Protein AF-A0A530BBZ3-F1 (afdb_monomer)

Solvent-accessible surface area (backbone atoms only — not comparable to full-atom values): 4252 Å² total; per-residue (Å²): 122,57,76,68,53,47,53,51,49,53,48,42,60,72,74,43,47,47,69,30,23,18,41,62,45,54,94,44,74,71,47,27,75,74,56,38,78,50,60,55,78,76,78,51,71,84,42,85,74,67,61,64,35,91,38,70,80,46,69,72,53,68,60,48,81,85,73,72,134

Radius of gyration: 12.06 Å; Cα contacts (8 Å, |Δi|>4): 80; chains: 1; bounding box: 26×27×31 Å

Sequence (69 aa):
YSPLELAGRNIYVREGCYLCHSQMIRPFRDEVERYGHYSLAAESMYDHPFQWGSKRTGPDLARVGNRYS

pLDDT: mean 96.95, std 2.35, range [84.06, 98.56]

Structure (mmCIF, N/CA/C/O backbone):
data_AF-A0A530BBZ3-F1
#
_entry.id   AF-A0A530BBZ3-F1
#
loop_
_atom_site.group_PDB
_atom_site.id
_atom_site.type_symbol
_atom_site.label_atom_id
_atom_site.label_alt_id
_atom_site.label_comp_id
_atom_site.label_asym_id
_atom_site.label_entity_id
_atom_site.label_seq_id
_atom_site.pdbx_PDB_ins_code
_atom_site.Cartn_x
_atom_site.Cartn_y
_atom_site.Cartn_z
_atom_site.occupancy
_atom_site.B_iso_or_equiv
_atom_site.auth_seq_id
_atom_site.auth_comp_id
_atom_site.auth_asym_id
_atom_site.auth_atom_id
_atom_site.pdbx_PDB_model_num
ATOM 1 N N . TYR A 1 1 ? 3.057 2.025 11.574 1.00 93.25 1 TYR A N 1
ATOM 2 C CA . TYR A 1 1 ? 1.762 2.723 11.584 1.00 93.25 1 TYR A CA 1
ATOM 3 C C . TYR A 1 1 ? 1.653 3.600 12.816 1.00 93.25 1 TYR A C 1
ATOM 5 O O . TYR A 1 1 ? 1.770 3.087 13.925 1.00 93.25 1 TYR A O 1
ATOM 13 N N . SER A 1 2 ? 1.425 4.898 12.635 1.00 97.38 2 SER A N 1
ATOM 14 C CA . SER A 1 2 ? 0.841 5.756 13.671 1.00 97.38 2 SER A CA 1
ATOM 15 C C . SER A 1 2 ? -0.630 5.366 13.922 1.00 97.38 2 SER A C 1
ATOM 17 O O . SER A 1 2 ? -1.219 4.657 13.097 1.00 97.38 2 SER A O 1
ATOM 19 N N . PRO A 1 3 ? -1.271 5.813 15.021 1.00 97.94 3 PRO A N 1
ATOM 20 C CA . PRO A 1 3 ? -2.676 5.488 15.285 1.00 97.94 3 PRO A CA 1
ATOM 21 C C . PRO A 1 3 ? -3.629 5.890 14.149 1.00 97.94 3 PRO A C 1
ATOM 23 O O . PRO A 1 3 ? -4.538 5.132 13.810 1.00 97.94 3 PRO A O 1
ATOM 26 N N . LEU A 1 4 ? -3.393 7.048 13.521 1.00 97.94 4 LEU A N 1
ATOM 27 C CA . LEU A 1 4 ? -4.209 7.523 12.402 1.00 97.94 4 LEU A CA 1
ATOM 28 C C . LEU A 1 4 ? -4.014 6.657 11.150 1.00 97.94 4 LEU A C 1
ATOM 30 O O . LEU A 1 4 ? -4.990 6.280 10.505 1.00 97.94 4 LEU A O 1
ATOM 34 N N . GLU A 1 5 ? -2.773 6.289 10.832 1.00 97.56 5 GLU A N 1
ATOM 35 C CA . GLU A 1 5 ? -2.483 5.402 9.701 1.00 97.56 5 GLU A CA 1
ATOM 36 C C . GLU A 1 5 ? -3.082 4.008 9.911 1.00 97.56 5 GLU A C 1
ATOM 38 O O . GLU A 1 5 ? -3.601 3.418 8.968 1.00 97.56 5 GLU A O 1
ATOM 43 N N . LEU A 1 6 ? -3.061 3.487 11.144 1.00 97.75 6 LEU A N 1
ATOM 44 C CA . LEU A 1 6 ? -3.670 2.196 11.465 1.00 97.75 6 LEU A CA 1
ATOM 45 C C . LEU A 1 6 ? -5.195 2.234 11.285 1.00 97.75 6 LEU A C 1
ATOM 47 O O . LEU A 1 6 ? -5.772 1.302 10.723 1.00 97.75 6 LEU A O 1
ATOM 51 N N . ALA A 1 7 ? -5.851 3.320 11.704 1.00 98.19 7 ALA A N 1
ATOM 52 C CA . ALA A 1 7 ? -7.275 3.522 11.446 1.00 98.19 7 ALA A CA 1
ATOM 53 C C . ALA A 1 7 ? -7.569 3.604 9.937 1.00 98.19 7 ALA A C 1
ATOM 55 O O . ALA A 1 7 ? -8.478 2.931 9.449 1.00 98.19 7 ALA A O 1
ATOM 56 N N . GLY A 1 8 ? -6.757 4.353 9.183 1.00 98.12 8 GLY A N 1
ATOM 57 C CA . GLY A 1 8 ? -6.849 4.432 7.723 1.00 98.12 8 GLY A CA 1
ATOM 58 C C . GLY A 1 8 ? -6.645 3.078 7.038 1.00 98.12 8 GLY A C 1
ATOM 59 O O . GLY A 1 8 ? -7.386 2.722 6.126 1.00 98.12 8 GLY A O 1
ATOM 60 N N . ARG A 1 9 ? -5.712 2.263 7.531 1.00 97.75 9 ARG A N 1
ATOM 61 C CA . ARG A 1 9 ? -5.490 0.893 7.060 1.00 97.75 9 ARG A CA 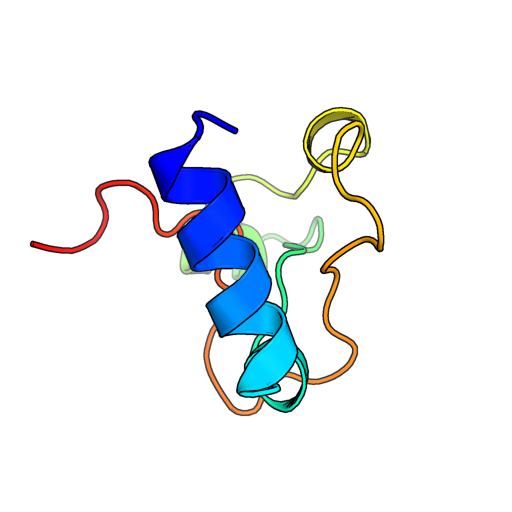1
ATOM 62 C C . ARG A 1 9 ? -6.704 -0.003 7.297 1.00 97.75 9 ARG A C 1
ATOM 64 O O . ARG A 1 9 ? -7.068 -0.782 6.421 1.00 97.75 9 ARG A O 1
ATOM 71 N N . ASN A 1 10 ? -7.360 0.110 8.448 1.00 98.06 10 ASN A N 1
ATOM 72 C CA . ASN A 1 10 ? -8.586 -0.648 8.706 1.00 98.06 10 ASN A CA 1
ATOM 73 C C . ASN A 1 10 ? -9.706 -0.248 7.737 1.00 98.06 10 ASN A C 1
ATOM 75 O O . ASN A 1 10 ? -10.452 -1.111 7.281 1.00 98.06 10 ASN A O 1
ATOM 79 N N . ILE A 1 11 ? -9.787 1.035 7.371 1.00 98.38 11 ILE A N 1
ATOM 80 C CA . ILE A 1 11 ? -10.705 1.510 6.328 1.00 98.38 11 ILE A CA 1
ATOM 81 C C . ILE A 1 11 ? -10.318 0.922 4.966 1.00 98.38 11 ILE A C 1
ATOM 83 O O . ILE A 1 11 ? -11.177 0.366 4.294 1.00 98.38 11 ILE A O 1
ATOM 87 N N . TYR A 1 12 ? -9.037 0.954 4.589 1.00 98.19 12 TYR A N 1
ATOM 88 C CA . TYR A 1 12 ? -8.542 0.352 3.345 1.00 98.19 12 TYR A CA 1
ATOM 89 C C . TYR A 1 12 ? -8.957 -1.124 3.202 1.00 98.19 12 TYR A C 1
ATOM 91 O O . TYR A 1 12 ? -9.394 -1.557 2.134 1.00 98.19 12 TYR A O 1
ATOM 99 N N . VAL A 1 13 ? -8.862 -1.891 4.293 1.00 97.88 13 VAL A N 1
ATOM 100 C CA . VAL A 1 13 ? -9.298 -3.294 4.334 1.00 97.88 13 VAL A CA 1
ATOM 101 C C . VAL A 1 13 ? -10.823 -3.407 4.269 1.00 97.88 13 VAL A C 1
ATOM 103 O O . VAL A 1 13 ? -11.331 -4.217 3.496 1.00 97.88 13 VAL A O 1
ATOM 106 N N . ARG A 1 14 ? -11.558 -2.598 5.044 1.00 98.25 14 ARG A N 1
ATOM 107 C CA . ARG A 1 14 ? -13.030 -2.602 5.082 1.00 98.25 14 ARG A CA 1
ATOM 108 C C . ARG A 1 14 ? -13.648 -2.309 3.715 1.00 98.25 14 ARG A C 1
ATOM 110 O O . ARG A 1 14 ? -14.583 -2.996 3.325 1.00 98.25 14 ARG A O 1
ATOM 117 N N . GLU A 1 15 ? -13.116 -1.323 2.997 1.00 98.50 15 GLU A N 1
ATOM 118 C CA . GLU A 1 15 ? -13.597 -0.935 1.663 1.00 98.50 15 GLU A CA 1
ATOM 119 C C . GLU A 1 15 ? -13.121 -1.890 0.555 1.00 98.50 15 GLU A C 1
ATOM 121 O O . GLU A 1 15 ? -13.467 -1.719 -0.612 1.00 98.50 15 GLU A O 1
ATOM 126 N N . GLY A 1 16 ? -12.309 -2.899 0.888 1.00 97.81 16 GLY A N 1
ATOM 127 C CA . GLY A 1 16 ? -11.833 -3.874 -0.086 1.00 97.81 16 GLY A CA 1
ATOM 128 C C . GLY A 1 16 ? -10.902 -3.272 -1.138 1.00 97.81 16 GLY A C 1
ATOM 129 O O . GLY A 1 16 ? -10.834 -3.785 -2.253 1.00 97.81 16 GLY A O 1
ATOM 130 N N . CYS A 1 17 ? -10.159 -2.208 -0.815 1.00 98.12 17 CYS A N 1
ATOM 131 C CA . CYS A 1 17 ? -9.248 -1.563 -1.765 1.00 98.12 17 CYS A CA 1
ATOM 132 C C . CYS A 1 17 ? -8.230 -2.555 -2.365 1.00 98.12 17 CYS A C 1
ATOM 134 O O . CYS A 1 17 ? -7.864 -2.436 -3.538 1.00 98.12 17 CYS A O 1
ATOM 136 N N . TYR A 1 18 ? -7.839 -3.579 -1.596 1.00 97.50 18 TYR A N 1
ATOM 137 C CA . TYR A 1 18 ? -6.949 -4.664 -2.024 1.00 97.50 18 TYR A CA 1
ATOM 138 C C . TYR A 1 18 ? -7.505 -5.525 -3.177 1.00 97.50 18 TYR A C 1
ATOM 140 O O . TYR A 1 18 ? -6.749 -6.244 -3.829 1.00 97.50 18 TYR A O 1
ATOM 148 N N . LEU A 1 19 ? -8.813 -5.464 -3.463 1.00 98.06 19 LEU A N 1
ATOM 149 C CA . LEU A 1 19 ? -9.430 -6.168 -4.596 1.00 98.06 19 LEU A CA 1
ATOM 150 C C . LEU A 1 19 ? -9.073 -5.530 -5.948 1.00 98.06 19 LEU A C 1
ATOM 152 O O . LEU A 1 19 ? -9.134 -6.193 -6.988 1.00 98.06 19 LEU A O 1
ATOM 156 N N . CYS A 1 20 ? -8.707 -4.245 -5.940 1.00 98.31 20 CYS A N 1
ATOM 157 C CA . CYS A 1 20 ? -8.345 -3.482 -7.134 1.00 98.31 20 CYS A CA 1
ATOM 158 C C . CYS A 1 20 ? -6.875 -3.065 -7.156 1.00 98.31 20 CYS A C 1
ATOM 160 O O . CYS A 1 20 ? -6.339 -2.866 -8.248 1.00 98.31 20 CYS A O 1
ATOM 162 N N . HIS A 1 21 ? -6.248 -2.918 -5.991 1.00 98.56 21 HIS A N 1
ATOM 163 C CA . HIS A 1 21 ? -4.910 -2.365 -5.839 1.00 98.56 21 HIS A CA 1
ATOM 164 C C . HIS A 1 21 ? -3.992 -3.333 -5.105 1.00 98.56 21 HIS A C 1
ATOM 166 O O . HIS A 1 21 ? -4.326 -3.822 -4.030 1.00 98.56 21 HIS A O 1
ATOM 172 N N . SER A 1 22 ? -2.794 -3.543 -5.639 1.00 98.06 22 SER A N 1
ATOM 173 C CA . SER A 1 22 ? -1.729 -4.231 -4.914 1.00 98.06 22 SER A CA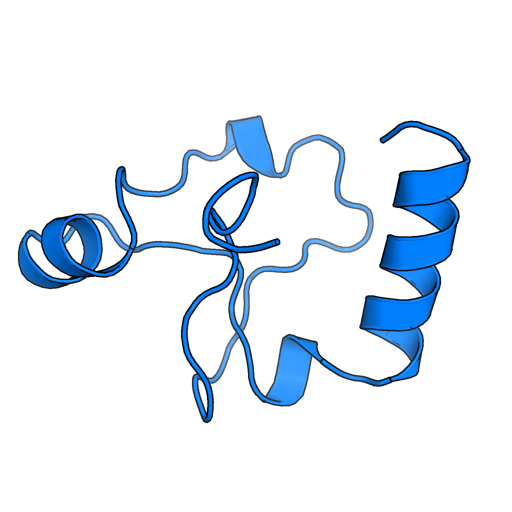 1
ATOM 174 C C . SER A 1 22 ? -0.852 -3.262 -4.139 1.00 98.06 22 SER A C 1
ATOM 176 O O . SER A 1 22 ? -0.737 -2.093 -4.497 1.00 98.06 22 SER A O 1
ATOM 178 N N . GLN A 1 23 ? -0.199 -3.774 -3.100 1.00 98.12 23 GLN A N 1
ATOM 179 C CA . GLN A 1 23 ? 0.907 -3.104 -2.417 1.00 98.12 23 GLN A CA 1
ATOM 180 C C . GLN A 1 23 ? 2.159 -3.987 -2.468 1.00 98.12 23 GLN A C 1
ATOM 182 O O . GLN A 1 23 ? 2.707 -4.367 -1.438 1.00 98.12 23 GLN A O 1
ATOM 187 N N . MET A 1 24 ? 2.566 -4.387 -3.678 1.00 98.25 24 MET A N 1
ATOM 188 C CA . MET A 1 24 ? 3.783 -5.170 -3.892 1.00 98.25 24 MET A CA 1
ATOM 189 C C . MET A 1 24 ? 4.324 -4.927 -5.304 1.00 98.25 24 MET A C 1
ATOM 191 O O . MET A 1 24 ? 3.792 -5.444 -6.291 1.00 98.25 24 MET A O 1
ATOM 195 N N . ILE A 1 25 ? 5.418 -4.176 -5.397 1.00 98.38 25 ILE A N 1
ATOM 196 C CA . ILE A 1 25 ? 6.099 -3.888 -6.662 1.00 98.38 25 ILE A CA 1
ATOM 197 C C . ILE A 1 25 ? 7.059 -5.038 -6.971 1.00 98.38 25 ILE A C 1
ATOM 199 O O . ILE A 1 25 ? 7.925 -5.377 -6.161 1.00 98.38 25 ILE A O 1
ATOM 203 N N . ARG A 1 26 ? 6.918 -5.641 -8.154 1.00 98.19 26 ARG A N 1
ATOM 204 C CA . ARG A 1 26 ? 7.753 -6.771 -8.594 1.00 98.19 26 ARG A CA 1
ATOM 205 C C . ARG A 1 26 ? 9.138 -6.292 -9.059 1.00 98.19 26 ARG A C 1
ATOM 207 O O . ARG A 1 26 ? 9.247 -5.165 -9.538 1.00 98.19 26 ARG A O 1
ATOM 214 N N . PRO A 1 27 ? 10.190 -7.133 -8.990 1.00 97.94 27 PRO A N 1
ATOM 215 C CA . PRO A 1 27 ? 11.556 -6.761 -9.373 1.00 97.94 27 PRO A CA 1
ATOM 216 C C . PRO A 1 27 ? 11.775 -6.787 -10.897 1.00 97.94 27 PRO A C 1
ATOM 218 O O . PRO A 1 27 ? 12.745 -7.356 -11.392 1.00 97.94 27 PRO A O 1
ATOM 221 N N . PHE A 1 28 ? 10.863 -6.175 -11.652 1.00 98.12 28 PHE A N 1
ATOM 222 C CA . PHE A 1 28 ? 10.998 -5.962 -13.091 1.00 98.12 28 PHE A CA 1
ATOM 223 C C . PHE A 1 28 ? 11.255 -4.485 -13.378 1.00 98.12 28 PHE A C 1
ATOM 225 O O . PHE A 1 28 ? 10.789 -3.605 -12.656 1.00 98.12 28 PHE A O 1
ATOM 232 N N . ARG A 1 29 ? 12.019 -4.197 -14.436 1.00 98.06 29 ARG A N 1
ATOM 233 C CA . ARG A 1 29 ? 12.420 -2.823 -14.771 1.00 98.06 29 ARG A CA 1
ATOM 234 C C . ARG A 1 29 ? 11.216 -1.905 -15.020 1.00 98.06 29 ARG A C 1
ATOM 236 O O . ARG A 1 29 ? 11.223 -0.770 -14.562 1.00 98.06 29 ARG A O 1
ATOM 24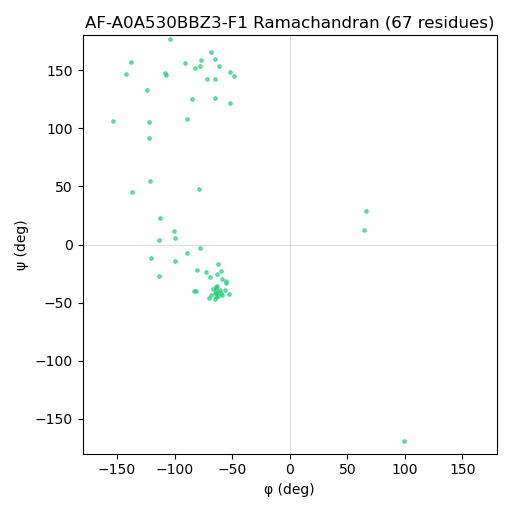3 N N . ASP A 1 30 ? 10.204 -2.394 -15.728 1.00 98.19 30 ASP A N 1
ATOM 244 C CA . ASP A 1 30 ? 8.988 -1.652 -16.083 1.00 98.19 30 ASP A CA 1
ATO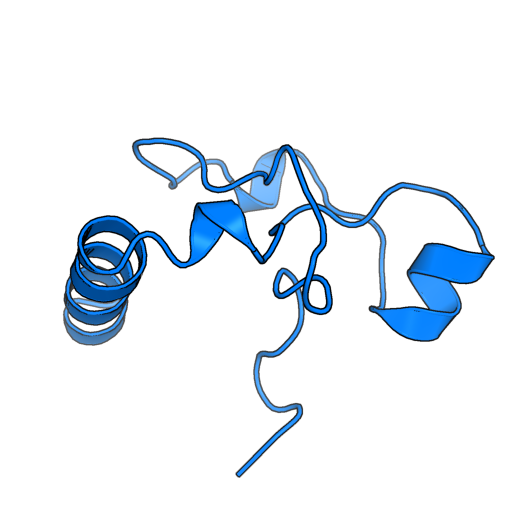M 245 C C . ASP A 1 30 ? 8.125 -1.303 -14.859 1.00 98.19 30 ASP A C 1
ATOM 247 O O . ASP A 1 30 ? 7.575 -0.205 -14.762 1.00 98.19 30 ASP A O 1
ATOM 251 N N . GLU A 1 31 ? 8.035 -2.220 -13.897 1.00 98.12 31 GLU A N 1
ATOM 252 C CA . GLU A 1 31 ? 7.395 -1.994 -12.599 1.00 98.12 31 GLU A CA 1
ATOM 253 C C . GLU A 1 31 ? 8.138 -0.927 -11.801 1.00 98.12 31 GLU A C 1
ATOM 255 O O . GLU A 1 31 ? 7.512 -0.011 -11.262 1.00 98.12 31 GLU A O 1
ATOM 260 N N . VAL A 1 32 ? 9.472 -1.020 -11.775 1.00 97.88 32 VAL A N 1
ATOM 261 C CA . VAL A 1 32 ? 10.313 -0.071 -11.045 1.00 97.88 32 VAL A CA 1
ATOM 262 C C . VAL A 1 32 ? 10.196 1.338 -11.618 1.00 97.88 32 VAL A C 1
ATOM 264 O O . VAL A 1 32 ? 10.067 2.302 -10.868 1.00 97.88 32 VAL A O 1
ATOM 267 N N . GLU A 1 33 ? 10.171 1.465 -12.943 1.00 97.69 33 GLU A N 1
ATOM 268 C CA . GLU A 1 33 ? 9.983 2.746 -13.626 1.00 97.69 33 GLU A CA 1
ATOM 269 C C . GLU A 1 33 ? 8.601 3.362 -13.341 1.00 97.69 33 GLU A C 1
ATOM 271 O O . GLU A 1 33 ? 8.472 4.574 -13.175 1.00 97.69 33 GLU A O 1
ATOM 276 N N . ARG A 1 34 ? 7.555 2.534 -13.227 1.00 96.94 34 ARG A N 1
ATOM 277 C CA . ARG A 1 34 ? 6.173 2.999 -13.020 1.00 96.94 34 ARG A CA 1
ATOM 278 C C . ARG A 1 34 ? 5.844 3.347 -11.564 1.00 96.94 34 ARG A C 1
ATOM 280 O O . ARG A 1 34 ? 5.093 4.300 -11.301 1.00 96.94 34 ARG A O 1
ATOM 287 N N . TYR A 1 35 ? 6.334 2.540 -10.627 1.00 97.56 35 TYR A N 1
ATOM 288 C CA . TYR A 1 35 ? 5.909 2.562 -9.225 1.00 97.56 35 TYR A CA 1
ATOM 289 C C . TYR A 1 35 ?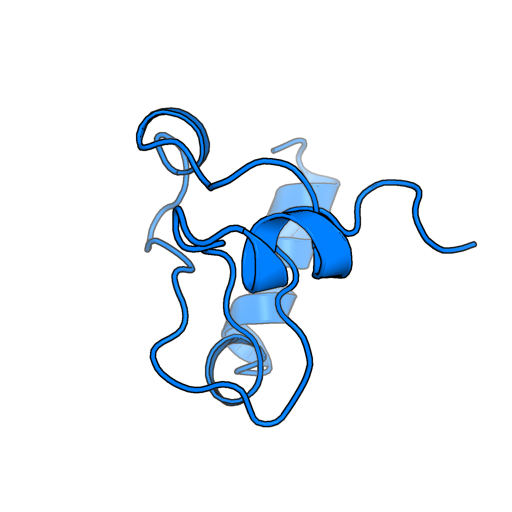 7.044 2.863 -8.234 1.00 97.56 35 TYR A C 1
ATOM 291 O O . TYR A 1 35 ? 6.754 3.175 -7.083 1.00 97.56 35 TYR A O 1
ATOM 299 N N . GLY A 1 36 ? 8.311 2.836 -8.655 1.00 97.12 36 GLY A N 1
ATOM 300 C CA . GLY A 1 36 ? 9.482 3.023 -7.792 1.00 97.12 36 GLY A CA 1
ATOM 301 C C . GLY A 1 36 ? 10.140 1.699 -7.391 1.00 97.12 36 GLY A C 1
ATOM 302 O O . GLY A 1 36 ? 9.835 0.656 -7.949 1.00 97.12 36 GLY A O 1
ATOM 303 N N . HIS A 1 37 ? 11.067 1.721 -6.428 1.00 97.56 37 HIS A N 1
ATOM 304 C CA . HIS A 1 37 ? 11.868 0.544 -6.047 1.00 97.56 37 HIS A CA 1
ATOM 305 C C . HIS A 1 37 ? 11.011 -0.723 -5.819 1.00 97.56 37 HIS A C 1
ATOM 307 O O . HIS A 1 37 ? 9.896 -0.647 -5.309 1.00 97.56 37 HIS A O 1
ATOM 313 N N . TYR A 1 38 ? 11.503 -1.914 -6.156 1.00 97.94 38 TYR A N 1
ATOM 314 C CA . TYR A 1 38 ? 10.740 -3.143 -5.898 1.00 97.94 38 TYR A CA 1
ATOM 315 C C . TYR A 1 38 ? 10.490 -3.335 -4.394 1.00 97.94 38 TYR A C 1
ATOM 317 O O . TYR A 1 38 ? 11.228 -2.798 -3.561 1.00 97.94 38 TYR A O 1
ATOM 325 N N . SER A 1 39 ? 9.421 -4.040 -4.031 1.00 98.25 39 SER A N 1
ATOM 326 C CA . SER A 1 39 ? 9.067 -4.229 -2.623 1.00 98.25 39 SER A CA 1
ATOM 327 C C . SER A 1 39 ? 10.029 -5.187 -1.925 1.00 98.25 39 SER A C 1
ATOM 329 O O . SER A 1 39 ? 10.473 -6.178 -2.508 1.00 98.25 39 SER A O 1
ATOM 331 N N . LEU A 1 40 ? 10.341 -4.898 -0.664 1.00 98.12 40 LEU A N 1
ATOM 332 C CA . LEU A 1 40 ? 11.175 -5.746 0.189 1.00 98.12 40 LEU A CA 1
ATOM 333 C C . LEU A 1 40 ? 10.312 -6.434 1.243 1.00 98.12 40 LEU A C 1
ATOM 335 O O . LEU A 1 40 ? 9.380 -5.840 1.775 1.00 98.12 40 LEU A O 1
ATOM 339 N N . ALA A 1 41 ? 10.669 -7.663 1.620 1.00 96.38 41 ALA A N 1
ATOM 340 C CA . ALA A 1 41 ? 9.932 -8.409 2.644 1.00 96.38 41 ALA A CA 1
ATOM 341 C C . ALA A 1 41 ? 9.820 -7.642 3.979 1.00 96.38 41 ALA A C 1
ATOM 343 O O . ALA A 1 41 ? 8.798 -7.724 4.656 1.00 96.38 41 ALA A O 1
ATOM 344 N N . ALA A 1 42 ? 10.842 -6.850 4.326 1.00 97.44 42 ALA A N 1
ATO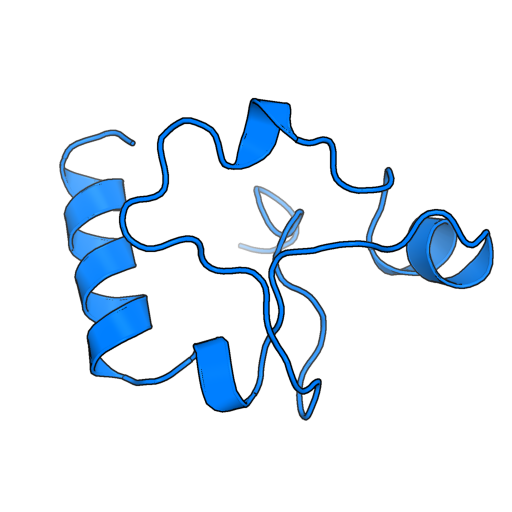M 345 C CA . ALA A 1 42 ? 10.861 -6.025 5.533 1.00 97.44 42 ALA A CA 1
ATOM 346 C C . ALA A 1 42 ? 9.763 -4.942 5.559 1.00 97.44 42 ALA A C 1
ATOM 348 O O . ALA A 1 42 ? 9.343 -4.536 6.640 1.00 97.44 42 ALA A O 1
ATOM 349 N N . GLU A 1 43 ? 9.273 -4.492 4.399 1.00 97.69 43 GLU A N 1
ATOM 350 C CA . GLU A 1 43 ? 8.261 -3.429 4.310 1.00 97.69 43 GLU A CA 1
ATOM 351 C C . GLU A 1 43 ? 6.890 -3.895 4.826 1.00 97.69 43 GLU A C 1
ATOM 353 O O . GLU A 1 43 ? 6.145 -3.090 5.376 1.00 97.69 43 GLU A O 1
ATOM 358 N N . SER A 1 44 ? 6.585 -5.194 4.736 1.00 97.12 44 SER A N 1
ATOM 359 C CA . SER A 1 44 ? 5.318 -5.772 5.215 1.00 97.12 44 SER A CA 1
ATOM 360 C C . SER A 1 44 ? 5.426 -6.464 6.573 1.00 97.12 44 SER A C 1
ATOM 362 O O . SER A 1 44 ? 4.493 -7.144 6.996 1.00 97.12 44 SER A O 1
ATOM 364 N N . MET A 1 45 ? 6.540 -6.286 7.288 1.00 97.69 45 MET A N 1
ATOM 365 C CA . MET A 1 45 ? 6.777 -6.932 8.585 1.00 97.69 45 MET A CA 1
ATOM 366 C C . MET A 1 45 ? 5.707 -6.590 9.635 1.00 97.69 45 MET A C 1
ATOM 368 O O . MET A 1 45 ? 5.422 -7.408 10.504 1.00 97.69 45 MET A O 1
ATOM 372 N N . TYR A 1 46 ? 5.109 -5.399 9.552 1.00 96.94 46 TYR A N 1
ATOM 373 C CA . TYR A 1 46 ? 4.090 -4.922 10.493 1.00 96.94 46 TYR A CA 1
ATOM 374 C C . TYR A 1 46 ? 2.648 -5.076 9.973 1.00 96.94 46 TYR A C 1
ATOM 376 O O . TYR A 1 46 ? 1.706 -4.602 10.616 1.00 96.94 46 TYR A O 1
ATOM 384 N N . ASP A 1 47 ? 2.451 -5.704 8.810 1.00 97.38 47 ASP A N 1
ATOM 385 C CA . ASP A 1 47 ? 1.139 -5.805 8.174 1.00 97.38 47 ASP A CA 1
ATOM 386 C C . ASP A 1 47 ? 0.378 -7.048 8.634 1.00 97.38 47 ASP A C 1
ATOM 388 O O . ASP A 1 47 ? 0.643 -8.170 8.202 1.00 97.38 47 ASP A O 1
ATOM 392 N N . HIS A 1 48 ? -0.661 -6.839 9.441 1.00 95.12 48 HIS A N 1
ATOM 393 C CA . HIS A 1 48 ? -1.551 -7.908 9.891 1.00 95.12 48 HIS A CA 1
ATOM 394 C C . HIS A 1 48 ? -3.012 -7.612 9.495 1.00 95.12 48 HIS A C 1
ATOM 396 O O . HIS A 1 48 ? -3.622 -6.706 10.071 1.00 95.12 48 HIS A O 1
ATOM 402 N N . PRO A 1 49 ? -3.586 -8.292 8.476 1.00 95.06 49 PRO A N 1
ATOM 403 C CA . PRO A 1 49 ? -2.934 -9.211 7.524 1.00 95.06 49 PRO A CA 1
ATOM 404 C C . PRO A 1 49 ? -2.141 -8.464 6.435 1.00 95.06 49 PRO A C 1
ATOM 406 O O . PRO A 1 49 ? -2.441 -7.303 6.160 1.00 95.06 49 PRO A O 1
ATOM 409 N N . PHE A 1 50 ? -1.179 -9.115 5.774 1.00 96.94 50 PHE A N 1
ATOM 410 C CA . PHE A 1 50 ? -0.418 -8.513 4.666 1.00 96.94 50 PHE A CA 1
ATOM 411 C C . PHE A 1 50 ? -1.343 -7.916 3.582 1.00 96.94 50 PHE A C 1
ATOM 413 O O . PHE A 1 50 ? -2.455 -8.401 3.382 1.00 96.94 50 PHE A O 1
ATOM 420 N N . GLN A 1 51 ? -0.908 -6.848 2.900 1.00 97.69 51 GLN A N 1
ATOM 421 C CA . GLN A 1 51 ? -1.718 -6.128 1.892 1.00 97.69 51 GLN A CA 1
ATOM 422 C C . GLN A 1 51 ? -1.187 -6.271 0.458 1.00 97.69 51 GLN A C 1
ATOM 424 O O . GLN A 1 51 ? -1.459 -5.451 -0.421 1.00 97.69 51 GLN A O 1
ATOM 429 N N . TRP A 1 52 ? -0.426 -7.330 0.193 1.00 97.00 52 TRP A N 1
ATOM 430 C CA . TRP A 1 52 ? -0.022 -7.658 -1.171 1.00 97.00 52 TRP A CA 1
ATOM 431 C C . TRP A 1 52 ? -1.272 -8.006 -1.977 1.00 97.00 52 TRP A C 1
ATOM 433 O O . TRP A 1 52 ? -2.072 -8.849 -1.575 1.00 97.00 52 TRP A O 1
ATOM 443 N N . GLY A 1 53 ? -1.457 -7.330 -3.108 1.00 94.50 53 GLY A N 1
ATOM 444 C CA . GLY A 1 53 ? -2.634 -7.554 -3.943 1.00 94.50 53 GLY A CA 1
ATOM 445 C C . GLY A 1 53 ? -2.456 -8.758 -4.851 1.00 94.50 53 GLY A C 1
ATOM 446 O O . GLY A 1 53 ? -1.351 -9.077 -5.283 1.00 94.50 53 GLY A O 1
ATOM 447 N N . SER A 1 54 ? -3.574 -9.387 -5.191 1.00 95.88 54 SER A N 1
ATOM 448 C CA . SER A 1 54 ? -3.648 -10.485 -6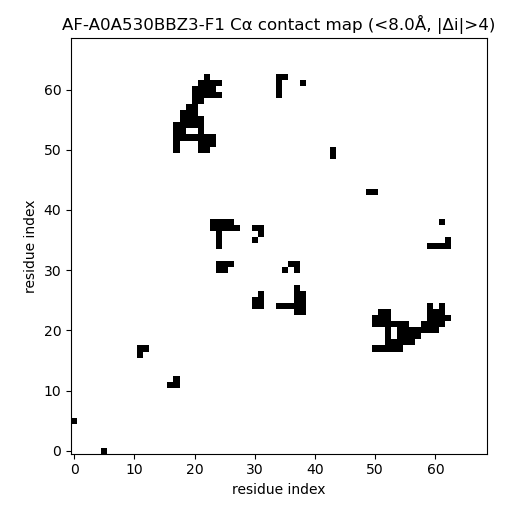.161 1.00 95.88 54 SER A CA 1
ATOM 449 C C . SER A 1 54 ? -4.116 -10.028 -7.547 1.00 95.88 54 SER A C 1
ATOM 451 O O . SER A 1 54 ? -3.981 -10.762 -8.524 1.00 95.88 54 SER A O 1
ATOM 453 N N . LYS A 1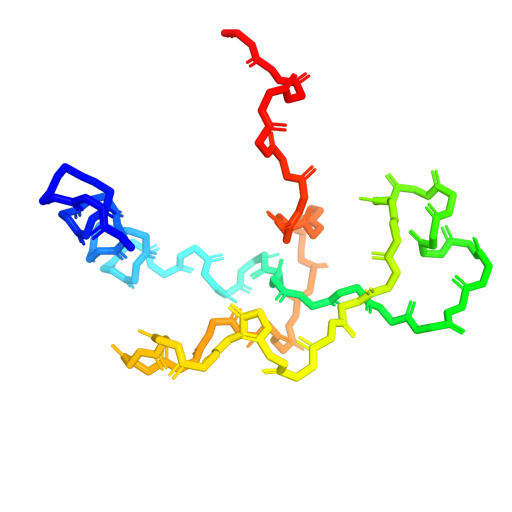 55 ? -4.665 -8.813 -7.646 1.00 96.94 55 LYS A N 1
ATOM 454 C CA . LYS A 1 55 ? -5.205 -8.223 -8.871 1.00 96.94 55 LYS A CA 1
ATOM 455 C C . LYS A 1 55 ? -4.876 -6.732 -8.926 1.00 96.94 55 LYS A C 1
ATOM 457 O O . LYS A 1 55 ? -4.846 -6.056 -7.902 1.00 96.94 55 LYS A O 1
ATOM 462 N N . ARG A 1 56 ? -4.665 -6.223 -10.141 1.00 96.44 56 ARG A N 1
ATOM 463 C CA . ARG A 1 56 ? -4.498 -4.795 -10.435 1.00 96.44 56 ARG A CA 1
ATOM 464 C C . ARG A 1 56 ? -5.548 -4.351 -11.445 1.00 96.44 56 ARG A C 1
ATOM 466 O O . ARG A 1 56 ? -5.346 -4.472 -12.649 1.00 96.44 56 ARG A O 1
ATOM 473 N N . THR A 1 57 ? -6.685 -3.881 -10.939 1.00 98.19 57 THR A N 1
ATOM 474 C CA . THR A 1 57 ? -7.632 -3.079 -11.734 1.00 98.19 57 THR A CA 1
ATOM 475 C C . THR A 1 57 ? -7.176 -1.618 -11.734 1.00 98.19 57 THR A C 1
ATOM 477 O O . THR A 1 57 ? -7.218 -0.953 -12.763 1.00 98.19 57 THR A O 1
ATOM 480 N N . GLY A 1 58 ? -6.699 -1.141 -10.579 1.00 97.44 58 GLY A N 1
ATOM 481 C CA . GLY A 1 58 ? -6.003 0.131 -10.421 1.00 97.44 58 GLY A CA 1
ATOM 482 C C . GLY A 1 58 ? -4.484 -0.050 -10.261 1.00 97.44 58 GLY A C 1
ATOM 483 O O . GLY A 1 58 ? -3.990 -1.182 -10.242 1.00 97.44 58 GLY A O 1
ATOM 484 N N . PRO A 1 59 ? -3.720 1.055 -10.163 1.00 97.62 59 PRO A N 1
ATOM 485 C CA . PRO A 1 59 ? -2.269 1.012 -9.982 1.00 97.62 59 PRO A CA 1
ATOM 486 C C . PRO A 1 59 ? -1.852 0.392 -8.641 1.00 97.62 59 PRO A C 1
ATOM 488 O O . PRO A 1 59 ? -2.633 0.370 -7.690 1.00 97.62 59 PRO A O 1
ATOM 491 N N . ASP A 1 60 ? -0.597 -0.061 -8.565 1.00 98.12 60 ASP A N 1
ATOM 492 C CA . ASP A 1 60 ? 0.034 -0.449 -7.301 1.00 98.12 60 ASP A CA 1
ATOM 493 C C . ASP A 1 60 ? 0.199 0.766 -6.371 1.00 98.12 60 ASP A C 1
ATOM 495 O O . ASP A 1 60 ? 0.483 1.877 -6.832 1.00 98.12 60 ASP A O 1
ATOM 499 N N . LEU A 1 61 ? 0.002 0.549 -5.070 1.00 98.19 61 LEU A N 1
ATOM 500 C CA . LEU A 1 61 ? 0.005 1.581 -4.038 1.00 98.19 61 LEU A CA 1
ATOM 501 C C . LEU A 1 61 ? 1.174 1.475 -3.043 1.00 98.19 61 LEU A C 1
ATOM 503 O O . LEU A 1 61 ? 1.237 2.283 -2.122 1.00 98.19 61 LEU A O 1
ATOM 507 N N . ALA A 1 62 ? 2.126 0.552 -3.212 1.00 97.81 62 ALA A N 1
ATOM 508 C CA . ALA A 1 62 ? 3.215 0.336 -2.248 1.00 97.81 62 ALA A CA 1
ATOM 509 C C . ALA A 1 62 ? 4.095 1.579 -2.013 1.00 97.81 62 ALA A C 1
ATOM 511 O O . ALA A 1 62 ? 4.767 1.686 -0.990 1.00 97.81 62 ALA A O 1
ATOM 512 N N . ARG A 1 63 ? 4.116 2.524 -2.964 1.00 96.88 63 ARG A N 1
ATOM 513 C CA . ARG A 1 63 ? 4.961 3.732 -2.927 1.00 96.88 63 ARG A CA 1
ATOM 514 C C . ARG A 1 63 ? 4.228 4.999 -3.361 1.00 96.88 63 ARG A C 1
ATOM 516 O O . ARG A 1 63 ? 4.739 5.794 -4.145 1.00 96.88 63 ARG A O 1
ATOM 523 N N . VAL A 1 64 ? 3.008 5.194 -2.868 1.00 96.56 64 VAL A N 1
ATOM 524 C CA . VAL A 1 64 ? 2.250 6.440 -3.116 1.00 96.56 64 VAL A CA 1
ATOM 525 C C . VAL A 1 64 ? 2.497 7.528 -2.076 1.00 96.56 64 VAL A C 1
ATOM 527 O O . VAL A 1 64 ? 2.041 8.653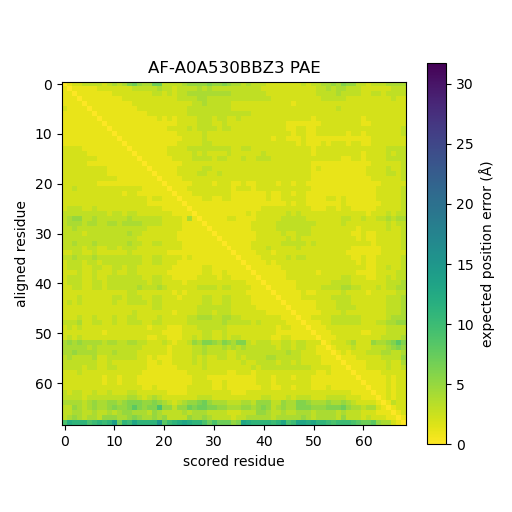 -2.270 1.00 96.56 64 VAL A O 1
ATOM 530 N N . GLY A 1 65 ? 3.225 7.219 -0.998 1.00 90.88 65 GLY A N 1
ATOM 531 C CA . GLY A 1 65 ? 3.602 8.205 0.014 1.00 90.88 65 GLY A CA 1
ATOM 532 C C . GLY A 1 65 ? 4.266 9.422 -0.634 1.00 90.88 65 GLY A C 1
ATOM 533 O O . GLY A 1 65 ? 5.265 9.277 -1.334 1.00 90.88 65 GLY A O 1
ATOM 534 N N . ASN A 1 66 ? 3.687 10.607 -0.418 1.00 90.94 66 ASN A N 1
ATOM 535 C CA . ASN A 1 66 ? 4.118 11.899 -0.976 1.00 90.94 66 ASN A CA 1
ATOM 536 C C . ASN A 1 66 ? 4.032 12.048 -2.508 1.00 90.94 66 ASN A C 1
ATOM 538 O O . ASN A 1 66 ? 4.575 13.004 -3.056 1.00 90.94 66 ASN A O 1
ATOM 542 N N . ARG A 1 67 ? 3.354 11.139 -3.221 1.00 91.19 67 ARG A N 1
ATOM 543 C CA . ARG A 1 67 ? 3.171 11.255 -4.680 1.00 91.19 67 ARG A CA 1
ATOM 544 C C . ARG A 1 67 ? 2.044 12.224 -5.069 1.00 91.19 67 ARG A C 1
ATOM 546 O O . ARG A 1 67 ? 2.041 12.717 -6.193 1.00 91.19 67 ARG A O 1
ATOM 553 N N . TYR A 1 68 ? 1.102 12.480 -4.162 1.00 91.81 68 TYR A N 1
ATOM 554 C CA . TYR A 1 68 ? -0.113 13.273 -4.393 1.00 91.81 68 TYR A CA 1
ATOM 555 C C . TYR A 1 68 ? -0.395 14.205 -3.193 1.00 91.81 68 TYR A C 1
ATOM 557 O O . TYR A 1 68 ? 0.089 13.917 -2.096 1.00 91.81 68 TYR A O 1
ATOM 565 N N . SER A 1 69 ? -1.151 15.296 -3.406 1.00 84.06 69 SER A N 1
ATOM 566 C CA . SER A 1 69 ? -1.561 16.290 -2.389 1.00 84.06 69 SER A CA 1
ATOM 567 C C . SER A 1 69 ? -3.072 16.342 -2.213 1.00 84.06 69 SER A C 1
ATOM 569 O O . SER A 1 69 ? -3.787 16.008 -3.183 1.00 84.06 69 SER A O 1
#

Mean predicted aligned error: 2.21 Å

Foldseek 3Di:
DPPVVVVVVVVCVVVPVLAAEAQFQDPDPVSCVVANDGDDPVLQPPPVVGSGHPHHNDYYDNRCVVVDD

Nearest PDB structures (foldseek):
  6xkw-assembly1_o  TM=1.005E+00  e=5.392E-11  Rhodobacter capsulatus SB 1003
  8snh-assembly1_F  TM=1.001E+00  e=5.459E-09  Pseudomonas aeruginosa
  3mk7-assembly1_B  TM=1.006E+00  e=1.165E-08  Stutzerimonas stutzeri

Secondary structure (DSSP, 8-state):
--HHHHHHHHHHHHTTGGGT------SSHHHHHHH-SPP-GGGGTT-SS----S--SS---TT-TTT--